Protein AF-A0A9D3P6W8-F1 (afdb_monomer)

Organism: NCBI:txid337641

Sequence (141 aa):
MVAQFLVPLIFTAVALVVAQTLPGKHKIPELPLALSRYGPTSVPIALDSNAGPLVIALAEAYAAQLATQSATPVANLTDFSEYVLNNAMREGGAFNEHCVVGAAFSGRTSKFAEITGYFNNQGYHTAATALMLVDNALYRL

Solvent-accessible surface area (backbone atoms only — not comparable to full-atom values): 7816 Å² total; per-residue (Å²): 115,68,65,76,55,50,52,60,50,52,54,50,52,51,51,52,49,49,64,72,70,46,89,63,90,62,80,76,70,83,80,81,75,54,55,54,80,65,42,71,28,45,31,45,40,15,40,39,94,66,46,14,70,55,31,50,52,40,53,48,44,41,51,66,51,29,64,83,29,57,30,44,73,40,73,93,33,61,51,57,65,60,52,52,52,54,44,39,72,73,51,42,76,60,38,62,61,24,43,41,37,32,37,36,35,38,32,67,44,80,87,50,67,47,75,50,67,36,51,34,89,86,51,88,63,23,59,59,35,24,50,50,49,52,50,55,13,63,74,71,108

pLDDT: mean 89.82, std 8.0, range [60.0, 97.12]
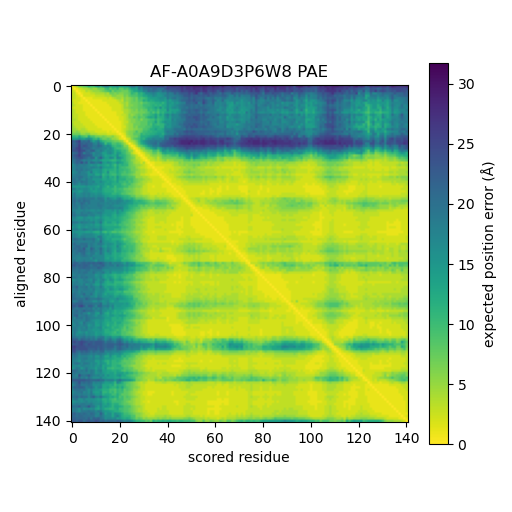
Foldseek 3Di:
DVCVPVVVVVVVVVVVCCVVVPDDDDPPPDDDLALVVLPEAEAEEAEAPQDDPQLVLLSVLLQVCQVVRNYHYDDDHNDPVVVCVVCCVVPPPVNCSHHAKYKYWDDNDPPDIDIDIDGRPPDPCSVVSSVVSSVSSVVVD

Radius of gyration: 23.61 Å; Cα contacts (8 Å, |Δi|>4): 206; chains: 1; bounding box: 45×31×77 Å

Structure (mmCIF, N/CA/C/O backbone):
data_AF-A0A9D3P6W8-F1
#
_entry.id   AF-A0A9D3P6W8-F1
#
loop_
_atom_site.group_PDB
_atom_site.id
_atom_site.type_symbol
_atom_site.label_atom_id
_atom_site.label_alt_id
_atom_site.label_comp_id
_atom_site.label_asym_id
_atom_site.label_entity_id
_atom_site.label_seq_id
_atom_site.pdbx_PDB_ins_code
_atom_site.Cartn_x
_atom_site.Cartn_y
_atom_site.Cartn_z
_atom_site.occupancy
_atom_site.B_iso_or_equiv
_atom_site.auth_seq_id
_atom_site.auth_comp_id
_atom_site.auth_asym_id
_atom_site.auth_atom_id
_atom_site.pdbx_PDB_model_num
ATOM 1 N N . MET A 1 1 ? 27.458 19.538 -55.568 1.00 62.78 1 MET A N 1
ATOM 2 C CA . MET A 1 1 ? 26.034 19.463 -55.967 1.00 62.78 1 MET A CA 1
ATOM 3 C C . MET A 1 1 ? 25.323 18.237 -55.398 1.00 62.78 1 MET A C 1
ATOM 5 O O . MET A 1 1 ? 24.318 18.419 -54.736 1.00 62.78 1 MET A O 1
ATOM 9 N N . VAL A 1 2 ? 25.846 17.010 -55.546 1.00 74.38 2 VAL A N 1
ATOM 10 C CA . VAL A 1 2 ? 25.181 15.780 -55.044 1.00 74.38 2 VAL A CA 1
ATOM 11 C C . VAL A 1 2 ? 24.909 15.806 -53.531 1.00 74.38 2 VAL A C 1
ATOM 13 O O . VAL A 1 2 ? 23.810 15.484 -53.094 1.00 74.38 2 VAL A O 1
ATOM 16 N N . ALA A 1 3 ? 25.867 16.282 -52.729 1.00 75.25 3 ALA A N 1
ATOM 17 C CA . ALA A 1 3 ? 25.713 16.378 -51.275 1.00 75.25 3 ALA A CA 1
ATOM 18 C C . ALA A 1 3 ? 24.580 17.327 -50.825 1.00 75.25 3 ALA A C 1
ATOM 20 O O . ALA A 1 3 ? 23.958 17.077 -49.799 1.00 75.25 3 ALA A O 1
ATOM 21 N N . GLN A 1 4 ? 24.269 18.375 -51.602 1.00 82.62 4 GLN A N 1
ATOM 22 C CA . GLN A 1 4 ? 23.207 19.340 -51.268 1.00 82.62 4 GLN A CA 1
ATOM 23 C C . GLN A 1 4 ? 21.803 18.736 -51.391 1.00 82.62 4 GLN A C 1
ATOM 25 O O . GLN A 1 4 ? 20.889 19.202 -50.724 1.00 82.62 4 GLN A O 1
ATOM 30 N N . PHE A 1 5 ? 21.641 17.684 -52.197 1.00 84.88 5 PHE A N 1
ATOM 31 C CA . PHE A 1 5 ? 20.378 16.956 -52.342 1.00 84.88 5 PHE A CA 1
ATOM 32 C C . PHE A 1 5 ? 20.335 15.685 -51.491 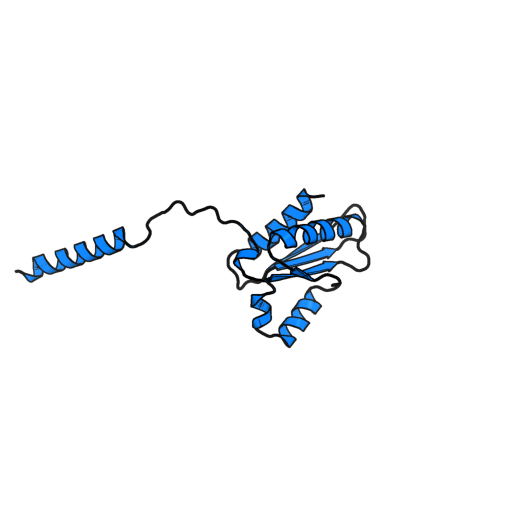1.00 84.88 5 PHE A C 1
ATOM 34 O O . PHE A 1 5 ? 19.292 15.341 -50.939 1.00 84.88 5 PHE A O 1
ATOM 41 N N . LEU A 1 6 ? 21.473 15.003 -51.347 1.00 91.38 6 LEU A N 1
ATOM 42 C CA . LEU A 1 6 ? 21.549 13.730 -50.638 1.00 91.38 6 LEU A CA 1
ATOM 43 C C . LEU A 1 6 ? 21.379 13.891 -49.122 1.00 91.38 6 LEU A C 1
ATOM 45 O O . LEU A 1 6 ? 20.691 13.090 -48.495 1.00 91.38 6 LEU A O 1
ATOM 49 N N . VAL A 1 7 ? 21.970 14.936 -48.534 1.00 92.12 7 VAL A N 1
ATOM 50 C CA . VAL A 1 7 ? 21.901 15.160 -47.083 1.00 92.12 7 VAL A CA 1
ATOM 51 C C . VAL A 1 7 ? 20.457 15.423 -46.626 1.00 92.12 7 VAL A C 1
ATOM 53 O O . VAL A 1 7 ? 19.985 14.675 -45.769 1.00 92.12 7 VAL A O 1
ATOM 56 N N . PRO A 1 8 ? 19.696 16.374 -47.209 1.00 92.44 8 PRO A N 1
ATOM 57 C CA . PRO A 1 8 ? 18.298 16.580 -46.822 1.00 92.44 8 PRO A CA 1
ATOM 58 C C . PRO A 1 8 ? 17.425 15.332 -47.005 1.00 92.44 8 PRO A C 1
ATOM 60 O O . PRO A 1 8 ? 16.566 15.056 -46.167 1.00 92.44 8 PRO A O 1
ATOM 63 N N . LEU A 1 9 ? 17.665 14.550 -48.064 1.00 93.19 9 LEU A N 1
ATOM 64 C CA . LEU A 1 9 ? 16.912 13.327 -48.343 1.00 93.19 9 LEU A CA 1
ATOM 65 C C . LEU A 1 9 ? 17.113 12.270 -47.249 1.00 93.19 9 LEU A C 1
ATOM 67 O O . LEU A 1 9 ? 16.137 11.690 -46.774 1.00 93.19 9 LEU A O 1
ATOM 71 N N . ILE A 1 10 ? 18.357 12.059 -46.810 1.00 95.44 10 ILE A N 1
ATOM 72 C CA . ILE A 1 10 ? 18.675 11.113 -45.731 1.00 95.44 10 ILE A CA 1
ATOM 73 C C . ILE A 1 10 ? 18.022 11.558 -44.421 1.00 95.44 10 ILE A C 1
ATOM 75 O O . ILE A 1 10 ? 17.355 10.754 -43.772 1.00 95.44 10 ILE A O 1
ATOM 79 N N . PHE A 1 11 ? 18.147 12.835 -44.048 1.00 94.75 11 PHE A N 1
ATOM 80 C CA . PHE A 1 11 ? 17.512 13.349 -42.830 1.00 94.75 11 PHE A CA 1
ATOM 81 C C . PHE A 1 11 ? 15.983 13.239 -42.877 1.00 94.75 11 PHE A C 1
ATOM 83 O O . PHE A 1 11 ? 15.368 12.890 -41.871 1.00 94.75 11 PHE A O 1
ATOM 90 N N . THR A 1 12 ? 15.369 13.453 -44.042 1.00 95.50 12 THR A N 1
ATOM 91 C CA . THR A 1 12 ? 13.919 13.275 -44.226 1.00 95.50 12 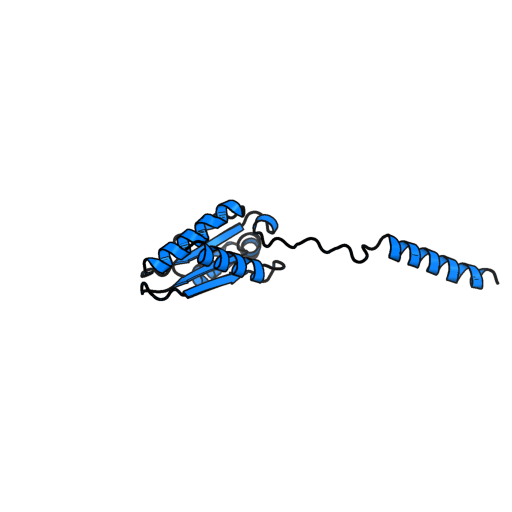THR A CA 1
ATOM 92 C C . THR A 1 12 ? 13.510 11.809 -44.084 1.00 95.50 12 THR A C 1
ATOM 94 O O . THR A 1 12 ? 12.531 11.509 -43.404 1.00 95.50 12 THR A O 1
ATOM 97 N N . ALA A 1 13 ? 14.273 10.882 -44.669 1.00 95.75 13 ALA A N 1
ATOM 98 C CA . ALA A 1 13 ? 14.016 9.451 -44.535 1.00 95.75 13 ALA A CA 1
ATOM 99 C C . ALA A 1 13 ? 14.142 8.989 -43.075 1.00 95.75 13 ALA A C 1
ATOM 101 O O . ALA A 1 13 ? 13.259 8.295 -42.574 1.00 95.75 13 ALA A O 1
ATOM 102 N N . VAL A 1 14 ? 15.184 9.431 -42.363 1.00 95.44 14 VAL A N 1
ATOM 103 C CA . VAL A 1 14 ? 15.365 9.140 -40.932 1.00 95.44 14 VAL A CA 1
ATOM 104 C C . VAL A 1 14 ? 14.218 9.726 -40.108 1.00 95.44 14 VAL A C 1
ATOM 106 O O . VAL A 1 14 ? 13.650 9.019 -39.280 1.00 95.44 14 VAL A O 1
ATOM 109 N N . ALA A 1 15 ? 13.817 10.974 -40.361 1.00 93.56 15 ALA A N 1
ATOM 110 C CA . ALA A 1 15 ? 12.692 11.598 -39.666 1.00 93.56 15 ALA A CA 1
ATOM 111 C C . ALA A 1 15 ? 11.375 10.836 -39.893 1.00 93.56 15 ALA A C 1
ATOM 113 O O . ALA A 1 15 ? 10.607 10.650 -38.951 1.00 93.56 15 ALA A O 1
ATOM 114 N N . LEU A 1 16 ? 11.132 10.344 -41.112 1.00 91.88 16 LEU A N 1
ATOM 115 C CA . LEU A 1 16 ? 9.962 9.523 -41.434 1.00 91.88 16 LEU A CA 1
ATOM 116 C C . LEU A 1 16 ? 9.994 8.156 -40.749 1.00 91.88 16 LEU A C 1
ATOM 118 O O . LEU A 1 16 ? 8.952 7.702 -40.278 1.00 91.88 16 LEU A O 1
ATOM 122 N N . VAL A 1 17 ? 11.160 7.509 -40.669 1.00 92.94 17 VAL A N 1
ATOM 123 C CA . VAL A 1 17 ? 11.324 6.258 -39.914 1.00 92.94 17 VAL A CA 1
ATOM 124 C C . VAL A 1 17 ? 11.024 6.509 -38.441 1.00 92.94 17 VAL A C 1
ATOM 126 O O . VAL A 1 17 ? 10.213 5.796 -37.859 1.00 92.94 17 VAL A O 1
ATOM 129 N N . VAL A 1 18 ? 11.598 7.555 -37.848 1.00 89.31 18 VAL A N 1
ATOM 130 C CA . VAL A 1 18 ? 11.361 7.931 -36.446 1.00 89.31 18 VAL A CA 1
ATOM 131 C C . VAL A 1 18 ? 9.879 8.226 -36.198 1.00 89.31 18 VAL A C 1
ATOM 133 O O . VAL A 1 18 ? 9.307 7.695 -35.253 1.00 89.31 18 VAL A O 1
ATOM 136 N N . ALA A 1 19 ? 9.224 8.994 -37.069 1.00 85.56 19 ALA A N 1
ATOM 137 C CA . ALA A 1 19 ? 7.804 9.320 -36.937 1.00 85.56 19 ALA A CA 1
ATOM 138 C C . ALA A 1 19 ? 6.871 8.099 -37.059 1.00 85.56 19 ALA A C 1
ATOM 140 O O . ALA A 1 19 ? 5.801 8.097 -36.456 1.00 85.56 19 ALA A O 1
ATOM 141 N N . GLN A 1 20 ? 7.256 7.078 -37.833 1.00 82.94 20 GLN A N 1
ATOM 142 C CA . GLN A 1 20 ? 6.455 5.862 -38.027 1.00 82.94 20 GLN A CA 1
ATOM 143 C C . GLN A 1 20 ? 6.748 4.761 -37.002 1.00 82.94 20 GLN A C 1
ATOM 145 O O . GLN A 1 20 ? 5.870 3.955 -36.706 1.00 82.94 20 GLN A O 1
ATOM 150 N N . THR A 1 21 ? 7.978 4.697 -36.490 1.00 81.81 21 THR A N 1
ATOM 151 C CA . THR A 1 21 ? 8.429 3.641 -35.566 1.00 81.81 21 THR A CA 1
ATOM 152 C C . THR A 1 21 ? 8.329 4.040 -34.105 1.00 81.81 21 THR A C 1
ATOM 154 O O . THR A 1 21 ? 8.137 3.171 -33.254 1.00 81.81 21 THR A O 1
ATOM 157 N N . LEU A 1 22 ? 8.428 5.335 -33.791 1.00 77.12 22 LEU A N 1
ATOM 158 C CA . LEU A 1 22 ? 8.136 5.794 -32.445 1.00 77.12 22 LEU A CA 1
ATOM 159 C C . LEU A 1 22 ? 6.623 5.747 -32.226 1.00 77.12 22 LEU A C 1
ATOM 161 O O . LEU A 1 22 ? 5.866 6.248 -33.060 1.00 77.12 22 LEU A O 1
ATOM 165 N N . PRO A 1 23 ? 6.160 5.173 -31.106 1.00 66.44 23 PRO A N 1
ATOM 166 C CA . PRO A 1 23 ? 4.739 5.081 -30.814 1.00 66.44 23 PRO A CA 1
ATOM 167 C C . PRO A 1 23 ? 4.144 6.489 -30.648 1.00 66.44 23 PRO A C 1
ATOM 169 O O . PRO A 1 23 ? 4.228 7.105 -29.588 1.00 66.44 23 PRO A O 1
ATOM 172 N N . GLY A 1 24 ? 3.540 7.030 -31.708 1.00 67.69 24 GLY A N 1
ATOM 173 C CA . GLY A 1 24 ? 2.748 8.260 -31.654 1.00 67.69 24 GLY A CA 1
ATOM 174 C C . GLY A 1 24 ? 1.396 8.000 -30.992 1.00 67.69 24 GLY A C 1
ATOM 175 O O . GLY A 1 24 ? 0.848 6.926 -31.204 1.00 67.69 24 GLY A O 1
ATOM 176 N N . LYS A 1 25 ? 0.886 8.963 -30.197 1.00 60.00 25 LYS A N 1
ATOM 177 C CA . LYS A 1 25 ? -0.410 9.005 -29.465 1.00 60.00 25 LYS A CA 1
ATOM 178 C C . LYS A 1 25 ? -1.325 7.784 -29.677 1.00 60.00 25 LYS A C 1
ATOM 180 O O . LYS A 1 25 ? -2.406 7.893 -30.254 1.00 60.00 2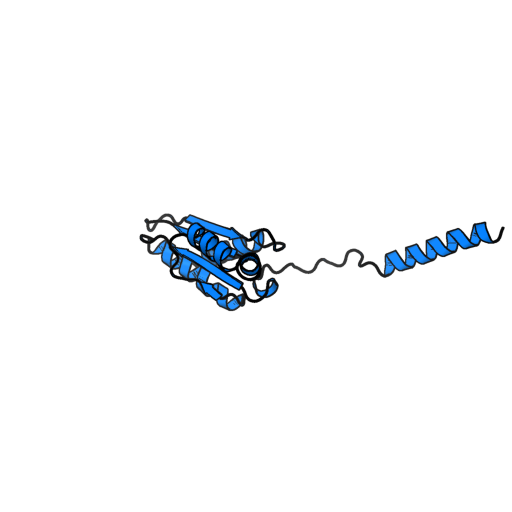5 LYS A O 1
ATOM 185 N N . HIS A 1 26 ? -0.918 6.621 -29.180 1.00 63.06 26 HIS A N 1
ATOM 186 C CA . HIS A 1 26 ? -1.851 5.522 -29.005 1.00 63.06 26 HIS A CA 1
ATOM 187 C C . HIS A 1 26 ? -2.802 5.961 -27.896 1.00 63.06 26 HIS A C 1
ATOM 189 O O . HIS A 1 26 ? -2.378 6.651 -26.963 1.00 63.06 26 HIS A O 1
ATOM 195 N N . LYS A 1 27 ? -4.092 5.619 -28.010 1.00 63.81 27 LYS A N 1
ATOM 196 C CA . LYS A 1 27 ? -5.024 5.755 -26.886 1.00 63.81 27 LYS A CA 1
ATOM 197 C C . LYS A 1 27 ? -4.346 5.081 -25.703 1.00 63.81 27 LYS A C 1
ATOM 199 O O . LYS A 1 27 ? -4.110 3.878 -25.764 1.00 63.81 27 LYS A O 1
ATOM 204 N N . ILE A 1 28 ? -3.941 5.874 -24.714 1.00 66.50 28 ILE A N 1
ATOM 205 C CA . ILE A 1 28 ? -3.265 5.355 -23.532 1.00 66.50 28 ILE A CA 1
ATOM 206 C C . ILE A 1 28 ? -4.277 4.385 -22.925 1.00 66.50 28 ILE A C 1
ATOM 208 O O . ILE A 1 28 ? -5.380 4.833 -22.596 1.00 66.50 28 ILE A O 1
ATOM 212 N N . PRO A 1 29 ? -3.986 3.073 -22.901 1.00 70.81 29 PRO A N 1
ATOM 213 C CA . PRO A 1 29 ? -4.919 2.122 -22.331 1.00 70.81 29 PRO A CA 1
ATOM 214 C C . PRO A 1 29 ? -5.180 2.534 -20.887 1.00 70.81 29 PRO A C 1
ATOM 216 O O . PRO A 1 29 ? -4.298 3.099 -20.231 1.00 70.81 29 PRO A O 1
ATOM 219 N N . GLU A 1 30 ? -6.395 2.279 -20.411 1.00 77.06 30 GLU A N 1
ATOM 220 C CA . GLU A 1 30 ? -6.735 2.528 -19.016 1.00 77.06 30 GLU A CA 1
ATOM 221 C C . GLU A 1 30 ? -5.661 1.912 -18.120 1.00 77.06 30 GLU A C 1
ATOM 223 O O . GLU A 1 30 ? -5.145 0.821 -18.385 1.00 77.06 30 GLU A O 1
ATOM 228 N N . LEU A 1 31 ? -5.271 2.659 -17.094 1.00 78.81 31 LEU A N 1
ATOM 229 C CA . LEU A 1 31 ? -4.268 2.232 -16.141 1.00 78.81 31 LEU A CA 1
ATOM 230 C C . LEU A 1 31 ? -4.989 1.556 -14.967 1.00 78.81 31 LEU A C 1
ATOM 232 O O . LEU A 1 31 ? -5.454 2.262 -14.071 1.00 78.81 31 LEU A O 1
ATOM 236 N N . PRO A 1 32 ? -5.088 0.216 -14.927 1.00 84.06 32 PRO A N 1
ATOM 237 C CA . PRO A 1 32 ? -5.626 -0.459 -13.765 1.00 84.06 32 PRO A CA 1
ATOM 238 C C . PRO A 1 32 ? -4.637 -0.318 -12.609 1.00 84.06 32 PRO A C 1
ATOM 240 O O . PRO A 1 32 ? -3.473 -0.725 -12.698 1.00 84.06 32 PRO A O 1
ATOM 243 N N . LEU A 1 33 ? -5.130 0.266 -11.524 1.00 90.38 33 LEU A N 1
ATOM 244 C CA . LEU A 1 33 ? -4.450 0.337 -10.241 1.00 90.38 33 LEU A CA 1
ATOM 245 C C . LEU A 1 33 ? -4.572 -1.038 -9.574 1.00 90.38 33 LEU A C 1
ATOM 247 O O . LEU A 1 33 ? -5.579 -1.359 -8.953 1.00 90.38 33 LEU A O 1
ATOM 251 N N . ALA A 1 34 ? -3.575 -1.893 -9.787 1.00 90.69 34 ALA A N 1
ATOM 252 C CA . ALA A 1 34 ? -3.587 -3.269 -9.303 1.00 90.69 34 ALA A CA 1
ATOM 253 C C . ALA A 1 34 ? -2.234 -3.646 -8.702 1.00 90.69 34 ALA A C 1
ATOM 255 O O . ALA A 1 34 ? -1.193 -3.364 -9.305 1.00 90.69 34 ALA A O 1
ATOM 256 N N . LEU A 1 35 ? -2.242 -4.317 -7.545 1.00 92.25 35 LEU A N 1
ATOM 257 C CA . LEU A 1 35 ? -0.994 -4.715 -6.879 1.00 92.25 35 LEU A CA 1
ATOM 258 C C . LEU A 1 35 ? -0.233 -5.789 -7.655 1.00 92.25 35 LEU A C 1
ATOM 260 O O . LEU A 1 35 ? 0.993 -5.826 -7.613 1.00 92.25 35 LEU A O 1
ATOM 264 N N . SER A 1 36 ? -0.945 -6.584 -8.454 1.00 89.94 36 SER A N 1
ATOM 265 C CA . SER A 1 36 ? -0.369 -7.615 -9.318 1.00 89.94 36 SER A CA 1
ATOM 266 C C . SER A 1 36 ? 0.673 -7.083 -10.310 1.00 89.94 36 SER A C 1
ATOM 268 O O . SER A 1 36 ? 1.503 -7.851 -10.794 1.00 89.94 36 SER A O 1
ATOM 270 N N . ARG A 1 37 ? 0.677 -5.773 -10.596 1.00 88.81 37 ARG A N 1
ATOM 271 C CA . ARG A 1 37 ? 1.672 -5.118 -11.461 1.00 88.81 37 ARG A CA 1
ATOM 272 C C . ARG A 1 37 ? 3.050 -4.972 -10.825 1.00 88.81 37 ARG A C 1
ATOM 274 O O . ARG A 1 37 ? 4.015 -4.779 -11.558 1.00 88.81 37 ARG A O 1
ATOM 281 N N . TYR A 1 38 ? 3.138 -5.051 -9.502 1.00 89.25 38 TYR A N 1
ATOM 282 C CA . TYR A 1 38 ? 4.393 -4.904 -8.766 1.00 89.25 38 TYR A CA 1
ATOM 283 C C . TYR A 1 38 ? 5.023 -6.257 -8.394 1.00 89.25 38 TYR A C 1
ATOM 285 O O . TYR A 1 38 ? 6.081 -6.281 -7.782 1.00 89.25 38 TYR A O 1
ATOM 293 N N . GLY A 1 39 ? 4.407 -7.379 -8.789 1.00 88.50 39 GLY A N 1
ATOM 294 C CA . GLY A 1 39 ? 4.836 -8.725 -8.404 1.00 88.50 39 GLY A CA 1
ATOM 295 C C . GLY A 1 39 ? 4.183 -9.209 -7.101 1.00 88.50 39 GLY A C 1
ATOM 296 O O . GLY A 1 39 ? 3.161 -8.660 -6.684 1.00 88.50 39 GLY A O 1
ATOM 297 N N . PRO A 1 40 ? 4.720 -10.270 -6.471 1.00 91.19 40 PRO A N 1
ATOM 298 C CA . PRO A 1 40 ? 4.250 -10.735 -5.169 1.00 91.19 40 PRO A CA 1
ATOM 299 C C . PRO A 1 40 ? 4.456 -9.648 -4.108 1.00 91.19 40 PRO A C 1
ATOM 301 O O . PRO A 1 40 ? 5.589 -9.274 -3.815 1.00 91.19 40 PRO A O 1
ATOM 304 N N . THR A 1 41 ? 3.364 -9.141 -3.534 1.00 93.56 41 THR A N 1
ATOM 305 C CA . THR A 1 41 ? 3.414 -8.053 -2.546 1.00 93.56 41 THR A CA 1
ATOM 306 C C . THR A 1 41 ? 2.896 -8.496 -1.185 1.00 93.56 41 THR A C 1
ATOM 308 O O . THR A 1 41 ? 1.874 -9.175 -1.086 1.00 93.56 41 THR A O 1
ATOM 311 N N . SER A 1 42 ? 3.596 -8.082 -0.132 1.00 94.69 42 SER A N 1
ATOM 312 C CA . SER A 1 42 ? 3.169 -8.195 1.258 1.00 94.69 42 SER A CA 1
ATOM 313 C C . SER A 1 42 ? 2.600 -6.860 1.710 1.00 94.69 42 SER A C 1
ATOM 315 O O . SER A 1 42 ? 3.284 -5.840 1.654 1.00 94.69 42 SER A O 1
ATOM 317 N N . VAL A 1 43 ? 1.343 -6.858 2.149 1.00 96.81 43 VAL A N 1
ATOM 318 C CA . VAL A 1 43 ? 0.637 -5.630 2.523 1.00 96.81 43 VAL A CA 1
ATOM 319 C C . VAL A 1 43 ? 0.459 -5.592 4.040 1.00 96.81 43 VAL A C 1
ATOM 321 O O . VAL A 1 43 ? -0.399 -6.311 4.562 1.00 96.81 43 VAL A O 1
ATOM 324 N N . PRO A 1 44 ? 1.259 -4.790 4.765 1.00 96.94 44 PRO A N 1
ATOM 325 C CA . PRO A 1 44 ? 1.072 -4.572 6.194 1.00 96.94 44 PRO A CA 1
ATOM 326 C C . PRO A 1 44 ? -0.238 -3.851 6.501 1.00 96.94 44 PRO A C 1
ATOM 328 O O . PRO A 1 44 ? -0.525 -2.783 5.952 1.00 96.94 44 PRO A O 1
ATOM 331 N N . ILE A 1 45 ? -1.006 -4.440 7.418 1.00 96.94 45 ILE A N 1
ATOM 332 C CA . ILE A 1 45 ? -2.247 -3.885 7.955 1.00 96.94 45 ILE A CA 1
ATOM 333 C C . ILE A 1 45 ? -2.056 -3.683 9.457 1.00 96.94 45 ILE A C 1
ATOM 335 O O . ILE A 1 45 ? -2.086 -4.646 10.227 1.00 96.94 45 ILE A O 1
ATOM 339 N N . ALA A 1 46 ? -1.842 -2.432 9.861 1.00 96.62 46 ALA A N 1
ATOM 340 C CA . ALA A 1 46 ? -1.765 -2.053 11.262 1.00 96.62 46 ALA A CA 1
ATOM 341 C C . ALA A 1 46 ? -3.158 -1.728 11.808 1.00 96.62 46 ALA A C 1
ATOM 343 O O . ALA A 1 46 ? -3.914 -0.984 11.188 1.00 96.62 46 ALA A O 1
ATOM 344 N N . LEU A 1 47 ? -3.493 -2.276 12.969 1.00 95.00 47 LEU A N 1
ATOM 345 C CA . LEU A 1 47 ? -4.760 -2.071 13.653 1.00 95.00 47 LEU A CA 1
ATOM 346 C C . LEU A 1 47 ? -4.477 -1.659 15.099 1.00 95.00 47 LEU A C 1
ATOM 348 O O . LEU A 1 47 ? -3.742 -2.347 15.807 1.00 95.00 47 LEU A O 1
ATOM 352 N N . ASP A 1 48 ? -5.066 -0.547 15.540 1.00 91.12 48 ASP A N 1
ATOM 353 C CA . ASP A 1 48 ? -4.954 -0.102 16.935 1.00 91.12 48 ASP A CA 1
ATOM 354 C C . ASP A 1 48 ? -5.470 -1.197 17.891 1.00 91.12 48 ASP A C 1
ATOM 356 O O . ASP A 1 48 ? -6.541 -1.772 17.687 1.00 91.12 48 ASP A O 1
ATOM 360 N N . SER A 1 49 ? -4.737 -1.469 18.974 1.00 87.00 49 SER A N 1
ATOM 361 C CA . SER A 1 49 ? -5.068 -2.509 19.960 1.00 87.00 49 SER A CA 1
ATOM 362 C C . SER A 1 49 ? -6.439 -2.310 20.618 1.00 87.00 49 SER A C 1
ATOM 364 O O . SER A 1 49 ? -7.013 -3.260 21.143 1.00 87.00 49 SER A O 1
ATOM 366 N N . ASN A 1 50 ? -6.959 -1.077 20.613 1.00 88.06 50 ASN A N 1
ATOM 367 C CA . ASN A 1 50 ? -8.287 -0.730 21.128 1.00 88.06 50 ASN A CA 1
ATOM 368 C C . ASN A 1 50 ? -9.256 -0.299 20.011 1.00 88.06 50 ASN A C 1
ATOM 370 O O . ASN A 1 50 ? -10.132 0.542 20.245 1.00 88.06 50 ASN A O 1
ATOM 374 N N . ALA A 1 51 ? -9.074 -0.819 18.794 1.00 89.62 51 ALA A N 1
ATOM 375 C CA . ALA A 1 51 ? -9.923 -0.507 17.653 1.00 89.62 51 ALA A CA 1
ATOM 376 C C . ALA A 1 51 ? -11.397 -0.853 17.925 1.00 89.62 51 ALA A C 1
ATOM 378 O O . ALA A 1 51 ? -11.738 -1.934 18.409 1.00 89.62 51 ALA A O 1
ATOM 379 N N . GLY A 1 52 ? -12.288 0.085 17.598 1.00 91.56 52 GLY A N 1
ATOM 380 C CA . GLY A 1 52 ? -13.731 -0.135 17.653 1.00 91.56 52 GLY A CA 1
ATOM 381 C C . GLY A 1 52 ? -14.219 -1.090 16.550 1.00 91.56 52 GLY A C 1
ATOM 382 O O . GLY A 1 52 ? -13.517 -1.310 15.562 1.00 91.56 52 GLY A O 1
ATOM 383 N N . PRO A 1 53 ? -15.460 -1.605 16.646 1.00 92.12 53 PRO A N 1
ATOM 384 C CA . PRO A 1 53 ? -16.000 -2.581 15.691 1.00 92.12 53 PRO A CA 1
ATOM 385 C C . PRO A 1 53 ? -16.045 -2.059 14.247 1.00 92.12 53 PRO A C 1
ATOM 387 O O . PRO A 1 53 ? -15.826 -2.821 13.314 1.00 92.12 53 PRO A O 1
ATOM 390 N N . LEU A 1 54 ? -16.273 -0.753 14.064 1.00 92.56 54 LEU A N 1
ATOM 391 C CA . LEU A 1 54 ? -16.236 -0.097 12.754 1.00 92.56 54 LEU A CA 1
ATOM 392 C C . LEU A 1 54 ? -14.848 -0.202 12.099 1.00 92.56 54 LEU A C 1
ATOM 394 O O . LEU A 1 54 ? -14.732 -0.532 10.925 1.00 92.56 54 LEU A O 1
ATOM 398 N N . VAL A 1 55 ? -13.795 0.072 12.871 1.00 94.00 55 VAL A N 1
ATOM 399 C CA . VAL A 1 55 ? -12.403 0.068 12.402 1.00 94.00 55 VAL A CA 1
ATOM 400 C C . VAL A 1 55 ? -11.949 -1.353 12.079 1.00 94.00 55 VAL A C 1
ATOM 402 O O . VAL A 1 55 ? -11.307 -1.572 11.055 1.00 94.00 55 VAL A O 1
ATOM 405 N N . ILE A 1 56 ? -12.343 -2.321 12.912 1.00 93.69 56 ILE A N 1
ATOM 406 C CA . ILE A 1 56 ? -12.099 -3.748 12.668 1.00 93.69 56 ILE A CA 1
ATOM 407 C C . ILE A 1 56 ? -12.745 -4.174 11.344 1.00 93.69 56 ILE A C 1
ATOM 409 O O . ILE A 1 56 ? -12.065 -4.732 10.488 1.00 93.69 56 ILE A O 1
ATOM 413 N N . ALA A 1 57 ? -14.020 -3.837 11.131 1.00 93.88 57 ALA A N 1
ATOM 414 C CA . ALA A 1 57 ? -14.729 -4.194 9.905 1.00 93.88 57 ALA A CA 1
ATOM 415 C C . ALA A 1 57 ? -14.110 -3.540 8.651 1.00 93.88 57 ALA A C 1
ATOM 417 O O . ALA A 1 57 ? -14.022 -4.175 7.601 1.00 93.88 57 ALA A O 1
ATOM 418 N N . LEU A 1 58 ? -13.608 -2.303 8.758 1.00 94.62 58 LEU A N 1
ATOM 419 C CA . LEU A 1 58 ? -12.871 -1.638 7.675 1.00 94.62 58 LEU A CA 1
ATOM 420 C C . LEU A 1 58 ? -11.538 -2.328 7.361 1.00 94.62 58 LEU A C 1
ATOM 422 O O . LEU A 1 58 ? -11.210 -2.521 6.189 1.00 94.62 58 LEU A O 1
ATOM 426 N N . ALA A 1 59 ? -10.781 -2.725 8.386 1.00 95.06 59 ALA A N 1
ATOM 427 C CA . ALA A 1 59 ? -9.532 -3.459 8.209 1.00 95.06 59 ALA A CA 1
ATOM 428 C C . ALA A 1 59 ? -9.776 -4.842 7.576 1.00 95.06 59 ALA A C 1
ATOM 430 O O . ALA A 1 59 ? -9.028 -5.257 6.689 1.00 95.06 59 ALA A O 1
ATOM 431 N N . GLU A 1 60 ? -10.853 -5.530 7.964 1.00 94.88 60 GLU A N 1
ATOM 432 C CA . GLU A 1 60 ? -11.279 -6.795 7.353 1.00 94.88 60 GLU A CA 1
ATOM 433 C C . GLU A 1 60 ? -11.705 -6.612 5.890 1.00 94.88 60 GLU A C 1
ATOM 435 O O . GLU A 1 60 ? -11.261 -7.369 5.021 1.00 94.88 60 GLU A O 1
ATOM 440 N N . ALA A 1 61 ? -12.495 -5.577 5.583 1.00 95.19 61 ALA A N 1
ATOM 441 C CA . ALA A 1 61 ? -12.883 -5.239 4.212 1.00 95.19 61 ALA A CA 1
ATOM 442 C C . ALA A 1 61 ? -11.659 -4.920 3.338 1.00 95.19 61 ALA A C 1
ATOM 444 O O . ALA A 1 61 ? -11.583 -5.351 2.179 1.00 95.19 61 ALA A O 1
ATOM 445 N N . TYR A 1 62 ? -10.673 -4.218 3.907 1.00 96.00 62 TYR A N 1
ATOM 446 C CA . TYR A 1 62 ? -9.399 -3.943 3.257 1.00 96.00 62 TYR A CA 1
ATOM 447 C C . TYR A 1 62 ? -8.575 -5.216 3.030 1.00 96.00 62 TYR A C 1
ATOM 449 O O . TYR A 1 62 ? -8.050 -5.410 1.936 1.00 96.00 62 TYR A O 1
ATOM 457 N N . ALA A 1 63 ? -8.488 -6.114 4.012 1.00 95.69 63 ALA A N 1
ATOM 458 C CA . ALA A 1 63 ? -7.762 -7.375 3.873 1.00 95.69 63 ALA A CA 1
ATOM 459 C C . ALA A 1 63 ? -8.406 -8.298 2.822 1.00 95.69 63 ALA A C 1
ATOM 461 O O . ALA A 1 63 ? -7.707 -8.919 2.018 1.00 95.69 63 ALA A O 1
ATOM 462 N N . ALA A 1 64 ? -9.740 -8.347 2.775 1.00 94.38 64 ALA A N 1
ATOM 463 C CA . ALA A 1 64 ? -10.495 -9.238 1.896 1.00 94.38 64 ALA A CA 1
ATOM 464 C C . ALA A 1 64 ? -10.272 -8.971 0.394 1.00 94.38 64 ALA A C 1
ATOM 466 O O . ALA A 1 64 ? -10.368 -9.890 -0.420 1.00 94.38 64 ALA A O 1
ATOM 467 N N . GLN A 1 65 ? -9.962 -7.733 -0.011 1.00 94.00 65 GLN A N 1
ATOM 468 C CA . GLN A 1 65 ? -9.652 -7.422 -1.417 1.00 94.00 65 GLN A CA 1
ATOM 469 C C . GLN A 1 65 ? -8.233 -7.824 -1.844 1.00 94.00 65 GLN A C 1
ATOM 471 O O . GLN A 1 65 ? -7.999 -8.000 -3.041 1.00 94.00 65 GLN A O 1
ATOM 476 N N . LEU A 1 66 ? -7.293 -8.009 -0.914 1.00 94.38 66 LEU A N 1
ATOM 477 C CA . LEU A 1 66 ? -5.887 -8.258 -1.254 1.00 94.38 66 LEU A CA 1
ATOM 478 C C . LEU A 1 66 ? -5.678 -9.587 -1.988 1.00 94.38 66 LEU A C 1
ATOM 480 O O . LEU A 1 66 ? -4.873 -9.654 -2.917 1.00 94.38 66 LEU A O 1
ATOM 484 N N . ALA A 1 67 ? -6.485 -10.604 -1.674 1.00 90.75 67 ALA A N 1
ATOM 485 C CA . ALA A 1 67 ? -6.454 -11.886 -2.376 1.00 90.75 67 ALA A CA 1
ATOM 486 C C . ALA A 1 67 ? -6.732 -11.737 -3.885 1.00 90.75 67 ALA A C 1
ATOM 488 O O . ALA A 1 67 ? -6.083 -12.382 -4.704 1.00 90.75 67 ALA A O 1
ATOM 489 N N . THR A 1 68 ? -7.647 -10.838 -4.270 1.00 90.50 68 THR A N 1
ATOM 490 C CA . THR A 1 68 ? -7.957 -10.565 -5.690 1.00 90.50 68 THR A CA 1
ATOM 491 C C . THR A 1 68 ? -6.860 -9.781 -6.411 1.00 90.50 68 THR A C 1
ATOM 493 O O . THR A 1 68 ? -6.837 -9.727 -7.637 1.00 90.50 68 THR A O 1
ATOM 496 N N . GLN A 1 69 ? -5.943 -9.188 -5.648 1.00 91.06 69 GLN A N 1
ATOM 497 C CA . GLN A 1 69 ? -4.844 -8.355 -6.126 1.00 91.06 69 GLN A CA 1
ATOM 498 C C . GLN A 1 69 ? -3.502 -9.110 -6.151 1.00 91.06 69 GLN A C 1
ATOM 500 O O . GLN A 1 69 ? -2.466 -8.494 -6.391 1.00 91.06 69 GLN A O 1
ATOM 505 N N . SER A 1 70 ? -3.509 -10.430 -5.910 1.00 89.50 70 SER A N 1
ATOM 506 C CA . SER A 1 70 ? -2.305 -11.264 -5.748 1.00 89.50 70 SER A CA 1
ATOM 507 C C . SER A 1 70 ? -1.362 -10.766 -4.642 1.00 89.50 70 SER A C 1
ATOM 509 O O . SER A 1 70 ? -0.144 -10.913 -4.745 1.00 89.50 70 SER A O 1
ATOM 511 N N . ALA A 1 71 ? -1.928 -10.169 -3.591 1.00 93.62 71 ALA A N 1
ATOM 512 C CA . ALA A 1 71 ? -1.197 -9.623 -2.457 1.00 93.62 71 ALA A CA 1
ATOM 513 C C . ALA A 1 71 ? -1.479 -10.430 -1.182 1.00 93.62 71 ALA A C 1
ATOM 515 O O . ALA A 1 71 ? -2.612 -10.854 -0.936 1.00 93.62 71 ALA A O 1
ATOM 516 N N . THR A 1 72 ? -0.454 -10.628 -0.356 1.00 94.75 72 THR A N 1
ATOM 517 C CA . THR A 1 72 ? -0.564 -11.334 0.925 1.00 94.75 72 THR A CA 1
ATOM 518 C C . THR A 1 72 ? -0.718 -10.336 2.074 1.00 94.75 72 THR A C 1
ATOM 520 O O . THR A 1 72 ? 0.187 -9.523 2.286 1.00 94.75 72 THR A O 1
ATOM 523 N N . PRO A 1 73 ? -1.826 -10.373 2.836 1.00 95.50 73 PRO A N 1
ATOM 524 C CA . PRO A 1 73 ? -1.981 -9.520 4.008 1.00 95.50 73 PRO A CA 1
ATOM 525 C C . PRO A 1 73 ? -0.997 -9.930 5.105 1.00 95.50 73 PRO A C 1
ATOM 527 O O . PRO A 1 73 ? -0.895 -11.108 5.449 1.00 95.50 73 PRO A O 1
ATOM 530 N N . VAL A 1 74 ? -0.328 -8.948 5.703 1.00 93.75 74 VAL A N 1
ATOM 531 C CA . VAL A 1 74 ? 0.423 -9.126 6.950 1.00 93.75 74 VAL A CA 1
ATOM 532 C C . VAL A 1 74 ? -0.417 -8.527 8.074 1.00 93.75 74 VAL A C 1
ATOM 534 O O . VAL A 1 74 ? -0.455 -7.312 8.260 1.00 93.75 74 VAL A O 1
ATOM 537 N N . ALA A 1 75 ? -1.146 -9.400 8.771 1.00 81.25 75 ALA A N 1
ATOM 538 C CA . ALA A 1 75 ? -1.997 -9.053 9.908 1.00 81.25 75 ALA A CA 1
ATOM 539 C C . ALA A 1 75 ? -1.225 -9.139 11.242 1.00 81.25 75 ALA A C 1
ATOM 541 O O . ALA A 1 75 ? -0.120 -9.679 11.291 1.00 81.25 75 ALA A O 1
ATOM 542 N N . ASN A 1 76 ? -1.841 -8.659 12.330 1.00 82.38 76 ASN A N 1
ATOM 543 C CA . ASN A 1 76 ? -1.283 -8.588 13.694 1.00 82.38 76 ASN A CA 1
ATOM 544 C C . ASN A 1 76 ? -0.192 -7.525 13.891 1.00 82.38 76 ASN A C 1
ATOM 546 O O . ASN A 1 76 ? 0.766 -7.734 14.634 1.00 82.38 76 ASN A O 1
ATOM 550 N N . LEU A 1 77 ? -0.342 -6.380 13.233 1.00 90.56 77 LEU A N 1
ATOM 551 C CA . LEU A 1 77 ? 0.530 -5.226 13.415 1.00 90.56 77 LEU A CA 1
ATOM 552 C C . LEU A 1 77 ? -0.228 -4.166 14.210 1.00 90.56 77 LEU A C 1
ATOM 554 O O . LEU A 1 77 ? -1.376 -3.873 13.896 1.00 90.56 77 LEU A O 1
ATOM 558 N N . THR A 1 78 ? 0.399 -3.588 15.228 1.00 89.12 78 THR A N 1
ATOM 559 C CA . THR A 1 78 ? -0.164 -2.451 15.978 1.00 89.12 78 THR A CA 1
ATOM 560 C C . THR A 1 78 ? 0.489 -1.139 15.571 1.00 89.12 78 THR A C 1
ATOM 562 O O . THR A 1 78 ? -0.186 -0.119 15.477 1.00 89.12 78 THR A O 1
ATOM 565 N N . ASP A 1 79 ? 1.791 -1.172 15.278 1.00 91.75 79 ASP A N 1
ATOM 566 C CA . ASP A 1 79 ? 2.559 -0.021 14.814 1.00 91.75 79 ASP A CA 1
ATOM 567 C C . ASP A 1 79 ? 3.132 -0.292 13.418 1.00 91.75 79 ASP A C 1
ATOM 569 O O . ASP A 1 79 ? 3.974 -1.170 13.202 1.00 91.75 79 ASP A O 1
ATOM 573 N N . PHE A 1 80 ? 2.649 0.483 12.449 1.00 94.38 80 PHE A N 1
ATOM 574 C CA . PHE A 1 80 ? 3.108 0.420 11.068 1.00 94.38 80 PHE A CA 1
ATOM 575 C C . PHE A 1 80 ? 4.564 0.876 10.915 1.00 94.38 80 PHE A C 1
ATOM 577 O O . PHE A 1 80 ? 5.328 0.297 10.142 1.00 94.38 80 PHE A O 1
ATOM 584 N N . SER A 1 81 ? 4.957 1.915 11.651 1.00 93.69 81 SER A N 1
ATOM 585 C CA . SER A 1 81 ? 6.292 2.508 11.557 1.00 93.69 81 SER A CA 1
ATOM 586 C C . SER A 1 81 ? 7.339 1.540 12.089 1.00 93.69 81 SER A C 1
ATOM 588 O O . SER A 1 81 ? 8.374 1.345 11.454 1.00 93.69 81 SER A O 1
ATOM 590 N N . GLU A 1 82 ? 7.045 0.880 13.211 1.00 94.56 82 GLU A N 1
ATOM 591 C CA . GLU A 1 82 ? 7.911 -0.159 13.770 1.00 94.56 82 GLU A CA 1
ATOM 592 C C . GLU A 1 82 ? 8.081 -1.335 12.797 1.00 94.56 82 GLU A C 1
ATOM 594 O O . GLU A 1 82 ? 9.204 -1.789 12.564 1.00 94.56 82 GLU A O 1
ATOM 599 N N . TYR A 1 83 ? 6.992 -1.789 12.166 1.00 94.50 83 TYR A N 1
ATOM 600 C CA . TYR A 1 83 ? 7.060 -2.832 11.141 1.00 94.50 83 TYR A CA 1
ATOM 601 C C . TYR A 1 83 ? 7.991 -2.442 9.988 1.00 94.50 83 TYR A C 1
ATOM 603 O O . TYR A 1 83 ? 8.873 -3.222 9.618 1.00 94.50 83 TYR A O 1
ATOM 611 N N . VAL A 1 84 ? 7.824 -1.239 9.433 1.00 94.12 84 VAL A N 1
ATOM 612 C CA . VAL A 1 84 ? 8.652 -0.763 8.317 1.00 94.12 84 VAL A CA 1
ATOM 613 C C . VAL A 1 84 ? 10.116 -0.656 8.732 1.00 94.12 84 VAL A C 1
ATOM 615 O O . VAL A 1 84 ? 10.979 -1.155 8.015 1.00 94.12 84 VAL A O 1
ATOM 618 N N . LEU A 1 85 ? 10.407 -0.068 9.895 1.00 94.38 85 LEU A N 1
ATOM 619 C CA . LEU A 1 85 ? 11.776 0.078 10.396 1.00 94.38 85 LEU A CA 1
ATOM 620 C C . LEU A 1 85 ? 12.456 -1.283 10.585 1.00 94.38 85 LEU A C 1
ATOM 622 O O . LEU A 1 85 ? 13.569 -1.488 10.098 1.00 94.38 85 LEU A O 1
ATOM 626 N N . ASN A 1 86 ? 11.782 -2.230 11.238 1.00 95.19 86 ASN A N 1
ATOM 627 C CA . ASN A 1 86 ? 12.351 -3.544 11.534 1.00 95.19 86 ASN A CA 1
ATOM 628 C C . ASN A 1 86 ? 12.625 -4.361 10.264 1.00 95.19 86 ASN A C 1
ATOM 630 O O . ASN A 1 86 ? 13.700 -4.952 10.131 1.00 95.19 86 ASN A O 1
ATOM 634 N N . ASN A 1 87 ? 11.691 -4.376 9.309 1.00 94.06 87 ASN A N 1
ATOM 635 C CA . ASN A 1 87 ? 11.884 -5.126 8.066 1.00 94.06 87 ASN A CA 1
ATOM 636 C C . ASN A 1 87 ? 12.879 -4.434 7.125 1.00 94.06 87 ASN A C 1
ATOM 638 O O . ASN A 1 87 ? 13.706 -5.120 6.526 1.00 94.06 87 ASN A O 1
ATOM 642 N N . ALA A 1 88 ? 12.893 -3.098 7.064 1.00 92.12 88 ALA A N 1
ATOM 643 C CA . ALA A 1 88 ? 13.902 -2.362 6.304 1.00 92.12 88 ALA A CA 1
ATOM 644 C C . ALA A 1 88 ? 15.323 -2.605 6.843 1.00 92.12 88 ALA A C 1
ATOM 646 O O . ALA A 1 88 ? 16.255 -2.749 6.056 1.00 92.12 88 ALA A O 1
ATOM 647 N N . MET A 1 89 ? 15.505 -2.716 8.166 1.00 95.06 89 MET A N 1
ATOM 648 C CA . MET A 1 89 ? 16.802 -3.088 8.755 1.00 95.06 89 MET A CA 1
ATOM 649 C C . MET A 1 89 ? 17.192 -4.540 8.458 1.00 95.06 89 MET A C 1
ATOM 651 O O . MET A 1 89 ? 18.365 -4.822 8.216 1.00 95.06 89 MET A O 1
ATOM 655 N N . ARG A 1 90 ? 16.227 -5.467 8.490 1.00 95.62 90 ARG A N 1
ATOM 656 C CA . ARG A 1 90 ? 16.480 -6.902 8.299 1.00 95.62 90 ARG A CA 1
ATOM 657 C C . ARG A 1 90 ? 16.767 -7.270 6.844 1.00 95.62 90 ARG A C 1
ATOM 659 O O . ARG A 1 90 ? 17.619 -8.113 6.586 1.00 95.62 90 ARG A O 1
ATOM 666 N N . GLU A 1 91 ? 16.032 -6.675 5.912 1.00 93.81 91 GLU A N 1
ATOM 667 C CA . GLU A 1 91 ? 16.009 -7.075 4.499 1.00 93.81 91 GLU A CA 1
ATOM 668 C C . GLU A 1 91 ? 16.656 -6.031 3.578 1.00 93.81 91 GLU A C 1
ATOM 670 O O . GLU A 1 91 ? 16.970 -6.323 2.422 1.00 93.81 91 GLU A O 1
ATOM 675 N N . GLY A 1 92 ? 16.892 -4.814 4.075 1.00 91.38 92 GLY A N 1
ATOM 676 C CA . GLY A 1 92 ? 17.485 -3.733 3.299 1.00 91.38 92 GLY A CA 1
ATOM 677 C C . GLY A 1 92 ? 16.618 -3.351 2.100 1.00 91.38 92 GLY A C 1
ATOM 678 O O . GLY A 1 92 ? 15.406 -3.180 2.211 1.00 91.38 92 GLY A O 1
ATOM 679 N N . GLY A 1 93 ? 17.249 -3.222 0.930 1.00 88.06 93 GLY A N 1
ATOM 680 C CA . GLY A 1 93 ? 16.568 -2.823 -0.305 1.00 88.06 93 GLY A CA 1
ATOM 681 C C . GLY A 1 93 ? 15.492 -3.804 -0.780 1.00 88.06 93 GLY A C 1
ATOM 682 O O . GLY A 1 93 ? 14.526 -3.364 -1.397 1.00 88.06 93 GLY A O 1
ATOM 683 N N . ALA A 1 94 ? 15.607 -5.094 -0.441 1.00 91.25 94 ALA A N 1
ATOM 684 C CA . ALA A 1 94 ? 14.644 -6.118 -0.853 1.00 91.25 94 ALA A CA 1
ATOM 685 C C . ALA A 1 94 ? 13.242 -5.878 -0.269 1.00 91.25 94 ALA A C 1
ATOM 687 O O . ALA A 1 94 ? 12.246 -6.225 -0.898 1.00 91.25 94 ALA A O 1
ATOM 688 N N . PHE A 1 95 ? 13.149 -5.206 0.886 1.00 92.38 95 PHE A N 1
ATOM 689 C CA . PHE A 1 95 ? 11.869 -4.818 1.481 1.00 92.38 95 PHE A CA 1
ATOM 690 C C . PHE A 1 95 ? 11.021 -3.960 0.530 1.00 92.38 95 PHE A C 1
ATOM 692 O O . PHE A 1 95 ? 9.800 -4.102 0.477 1.00 92.38 95 PHE A O 1
ATOM 699 N N . ASN A 1 96 ? 11.663 -3.106 -0.275 1.00 90.25 96 ASN A N 1
ATOM 700 C CA . ASN A 1 96 ? 10.960 -2.240 -1.220 1.00 90.25 96 ASN A CA 1
ATOM 701 C C . ASN A 1 96 ? 10.323 -3.001 -2.389 1.00 90.25 96 ASN A C 1
ATOM 703 O O . ASN A 1 96 ? 9.408 -2.472 -3.017 1.00 90.25 96 ASN A O 1
ATOM 707 N N . GLU A 1 97 ? 10.797 -4.210 -2.694 1.00 89.38 97 GLU A N 1
ATOM 708 C CA . GLU A 1 97 ? 10.294 -5.003 -3.819 1.00 89.38 97 GLU A CA 1
ATOM 709 C C . GLU A 1 97 ? 8.954 -5.669 -3.498 1.00 89.38 97 GLU A C 1
ATOM 711 O O . GLU A 1 97 ? 8.141 -5.868 -4.396 1.00 89.38 97 GLU A O 1
ATOM 716 N N . HIS A 1 98 ? 8.694 -5.976 -2.222 1.00 91.19 98 HIS A N 1
ATOM 717 C CA . HIS A 1 98 ? 7.470 -6.667 -1.807 1.00 91.19 98 HIS A CA 1
ATOM 718 C C . HIS A 1 98 ? 6.555 -5.829 -0.905 1.00 91.19 98 HIS A C 1
ATOM 720 O O . HIS A 1 98 ? 5.348 -6.064 -0.914 1.00 91.19 98 HIS A O 1
ATOM 726 N N . CYS A 1 99 ? 7.049 -4.803 -0.205 1.00 94.12 99 CYS A N 1
ATOM 727 C CA . CYS A 1 99 ? 6.217 -3.875 0.567 1.00 94.12 99 CYS A CA 1
ATOM 728 C C . CYS A 1 99 ? 5.914 -2.604 -0.243 1.00 94.12 99 CYS A C 1
ATOM 730 O O . CYS A 1 99 ? 6.600 -1.581 -0.146 1.00 94.12 99 CYS A O 1
ATOM 732 N N . VAL A 1 100 ? 4.869 -2.676 -1.071 1.00 95.12 100 VAL A N 1
ATOM 733 C CA . VAL A 1 100 ? 4.507 -1.611 -2.026 1.00 95.12 100 VAL A CA 1
ATOM 734 C C . VAL A 1 100 ? 3.470 -0.641 -1.461 1.00 95.12 100 VAL A C 1
ATOM 736 O O . VAL A 1 100 ? 3.544 0.567 -1.695 1.00 95.12 100 VAL A O 1
ATOM 739 N N . VAL A 1 101 ? 2.501 -1.164 -0.716 1.00 96.56 101 VAL A N 1
ATOM 740 C CA . VAL A 1 101 ? 1.444 -0.399 -0.049 1.00 96.56 101 VAL A CA 1
ATOM 741 C C . VAL A 1 101 ? 1.203 -0.981 1.334 1.00 96.56 101 VAL A C 1
ATOM 743 O O . VAL A 1 101 ? 1.549 -2.130 1.600 1.00 96.56 101 VAL A O 1
ATOM 746 N N . GLY A 1 102 ? 0.561 -0.204 2.191 1.00 96.44 102 GLY A N 1
ATOM 747 C CA . GLY A 1 102 ? 0.109 -0.656 3.494 1.00 96.44 102 GLY A CA 1
ATOM 748 C C . GLY A 1 102 ? -0.983 0.251 4.030 1.00 96.44 102 GLY A C 1
ATOM 749 O O . GLY A 1 102 ? -1.282 1.288 3.435 1.00 96.44 102 GLY A O 1
ATOM 750 N N . ALA A 1 103 ? -1.587 -0.125 5.148 1.00 97.12 103 ALA A N 1
ATOM 751 C CA . ALA A 1 103 ? -2.601 0.702 5.784 1.00 97.12 103 ALA A CA 1
ATOM 752 C C . ALA A 1 103 ? -2.537 0.582 7.307 1.00 97.12 103 ALA A C 1
ATOM 754 O O . ALA A 1 103 ? -2.282 -0.498 7.837 1.00 97.12 103 ALA A O 1
ATOM 755 N N . ALA A 1 104 ? -2.785 1.690 8.000 1.00 96.62 104 ALA A N 1
ATOM 756 C CA . ALA A 1 104 ? -3.024 1.714 9.436 1.00 96.62 104 ALA A CA 1
ATOM 757 C C . ALA A 1 104 ? -4.453 2.172 9.720 1.00 96.62 104 ALA A C 1
ATOM 759 O O . ALA A 1 104 ? -4.923 3.153 9.145 1.00 96.62 104 ALA A O 1
ATOM 760 N N . PHE A 1 105 ? -5.120 1.456 10.613 1.00 95.25 105 PHE A N 1
ATOM 761 C CA . PHE A 1 105 ? -6.505 1.656 10.998 1.00 95.25 105 PHE A CA 1
ATOM 762 C C . PHE A 1 105 ? -6.554 2.025 12.481 1.00 95.25 105 PHE A C 1
ATOM 764 O O . PHE A 1 105 ? -6.187 1.228 13.351 1.00 95.25 105 PHE A O 1
ATOM 771 N N . SER A 1 106 ? -7.012 3.239 12.770 1.00 93.50 106 SER A N 1
ATOM 772 C CA . SER A 1 106 ? -7.148 3.789 14.119 1.00 93.50 106 SER A CA 1
ATOM 773 C C . SER A 1 106 ? -8.578 4.266 14.366 1.00 93.50 106 SER A C 1
ATOM 775 O O . SER A 1 106 ? -9.326 4.620 13.456 1.00 93.50 106 SER A O 1
ATOM 777 N N . GLY A 1 107 ? -8.994 4.255 15.631 1.00 89.25 107 GLY A N 1
ATOM 778 C CA . GLY A 1 107 ? -10.312 4.740 16.036 1.00 89.25 107 GLY A CA 1
ATOM 779 C C . GLY A 1 107 ? -10.950 3.857 17.099 1.00 89.25 107 GLY A C 1
ATOM 780 O O . GLY A 1 107 ? -11.131 2.655 16.929 1.00 89.25 107 GLY A O 1
ATOM 781 N N . ARG A 1 108 ? -11.311 4.473 18.225 1.00 80.94 108 ARG A N 1
ATOM 782 C CA . ARG A 1 108 ? -11.843 3.763 19.403 1.00 80.94 108 ARG A CA 1
ATOM 783 C C . ARG A 1 108 ? -13.364 3.767 19.484 1.00 80.94 108 ARG A C 1
ATOM 785 O O . ARG A 1 108 ? -13.950 3.010 20.249 1.00 80.94 108 ARG A O 1
ATOM 792 N N . THR A 1 109 ? -14.016 4.655 18.737 1.00 76.44 109 THR A N 1
ATOM 793 C CA . THR A 1 109 ? -15.474 4.823 18.785 1.00 76.44 109 THR A CA 1
ATOM 794 C C . THR A 1 109 ? -16.132 4.146 17.593 1.00 76.44 109 THR A C 1
ATOM 796 O O . THR A 1 109 ? -15.526 3.997 16.540 1.00 76.44 109 THR A O 1
ATOM 799 N N . SER A 1 110 ? -17.409 3.794 17.721 1.00 75.62 110 SER A N 1
ATOM 800 C CA . SER A 1 110 ? -18.203 3.263 16.606 1.00 75.62 110 SER A CA 1
ATOM 801 C C . SER A 1 110 ? -18.596 4.314 15.559 1.00 75.62 110 SER A C 1
ATOM 803 O O . SER A 1 110 ? -19.253 3.969 14.585 1.00 75.62 110 SER A O 1
ATOM 805 N N . LYS A 1 111 ? -18.246 5.591 15.766 1.00 81.75 111 LYS A N 1
ATOM 806 C CA . LYS A 1 111 ? -18.666 6.711 14.906 1.00 81.75 111 LYS A CA 1
ATOM 807 C C . LYS A 1 111 ? -17.550 7.265 14.029 1.00 81.75 111 LYS A C 1
ATOM 809 O O . LYS A 1 111 ? -17.845 7.899 13.024 1.00 81.75 111 LYS A O 1
ATOM 814 N N . PHE A 1 112 ? -16.298 7.062 14.427 1.00 86.00 112 PHE A N 1
ATOM 815 C CA . PHE A 1 112 ? -15.140 7.624 13.747 1.00 86.00 112 PHE A CA 1
ATOM 816 C C . PHE A 1 112 ? -14.085 6.546 13.552 1.00 86.00 112 PHE A C 1
ATOM 818 O O . PHE A 1 112 ? -13.684 5.885 14.513 1.00 86.00 112 PHE A O 1
ATOM 825 N N . ALA A 1 113 ? -13.644 6.418 12.307 1.00 91.38 113 ALA A N 1
ATOM 826 C CA . ALA A 1 113 ? -12.519 5.607 11.891 1.00 91.38 113 ALA A CA 1
ATOM 827 C C . ALA A 1 113 ? -11.538 6.510 11.144 1.00 91.38 113 ALA A C 1
ATOM 829 O O . ALA A 1 113 ? -11.946 7.365 10.356 1.00 91.38 113 ALA A O 1
ATOM 830 N N . GLU A 1 114 ? -10.259 6.318 11.406 1.00 93.88 114 GLU A N 1
ATOM 831 C CA . GLU A 1 114 ? -9.161 6.951 10.699 1.00 93.88 114 GLU A CA 1
ATOM 832 C C . GLU A 1 114 ? -8.381 5.847 9.984 1.00 93.88 114 GLU A C 1
ATOM 834 O O . GLU A 1 114 ? -8.065 4.803 10.559 1.00 93.88 114 GLU A O 1
ATOM 839 N N . ILE A 1 115 ? -8.123 6.065 8.698 1.00 95.06 115 ILE A N 1
ATOM 840 C CA . ILE A 1 115 ? -7.368 5.140 7.861 1.00 95.06 115 ILE A CA 1
ATOM 841 C C . ILE A 1 115 ? -6.210 5.925 7.266 1.00 95.06 115 ILE A C 1
ATOM 843 O O . ILE A 1 115 ? -6.418 6.892 6.534 1.00 95.06 115 ILE A O 1
ATOM 847 N N . THR A 1 116 ? -4.990 5.492 7.557 1.00 96.00 116 THR A N 1
ATOM 848 C CA . THR A 1 116 ? -3.781 6.020 6.927 1.00 96.00 116 THR A CA 1
ATOM 849 C C . THR A 1 116 ? -3.294 5.020 5.891 1.00 96.00 116 THR A C 1
ATOM 851 O O . THR A 1 116 ? -2.825 3.941 6.242 1.00 96.00 116 THR A O 1
ATOM 854 N N . GLY A 1 117 ? -3.408 5.369 4.609 1.00 96.31 117 GLY A N 1
ATOM 855 C CA . GLY A 1 117 ? -2.830 4.594 3.511 1.00 96.31 117 GLY A CA 1
ATOM 856 C C . GLY A 1 117 ? -1.358 4.949 3.302 1.00 96.31 117 GLY A C 1
ATOM 857 O O . GLY A 1 117 ? -1.022 6.104 3.049 1.00 96.31 117 GLY A O 1
ATOM 858 N N . TYR A 1 118 ? -0.484 3.951 3.372 1.00 96.50 118 TYR A N 1
ATOM 859 C CA . TYR A 1 118 ? 0.945 4.074 3.107 1.00 96.50 118 TYR A CA 1
ATOM 860 C C . TYR A 1 118 ? 1.282 3.554 1.714 1.00 96.50 118 TYR A C 1
ATOM 862 O O . TYR A 1 118 ? 0.681 2.600 1.214 1.00 96.50 118 TYR A O 1
ATOM 870 N N . PHE A 1 119 ? 2.290 4.161 1.100 1.00 95.75 119 PHE A N 1
ATOM 871 C CA . PHE A 1 119 ? 2.791 3.764 -0.207 1.00 95.75 119 PHE A CA 1
ATOM 872 C C . PHE A 1 119 ? 4.313 3.853 -0.247 1.00 95.75 119 PHE A C 1
ATOM 874 O O . PHE A 1 119 ? 4.928 4.721 0.373 1.00 95.75 119 PHE A O 1
ATOM 881 N N . ASN A 1 120 ? 4.916 2.963 -1.022 1.00 93.62 120 ASN A N 1
ATOM 882 C CA . ASN A 1 120 ? 6.333 2.996 -1.331 1.00 93.62 120 ASN A CA 1
ATOM 883 C C . ASN A 1 120 ? 6.588 3.943 -2.511 1.00 93.62 120 ASN A C 1
ATOM 885 O O . ASN A 1 120 ? 5.970 3.800 -3.565 1.00 93.62 120 ASN A O 1
ATOM 889 N N . ASN A 1 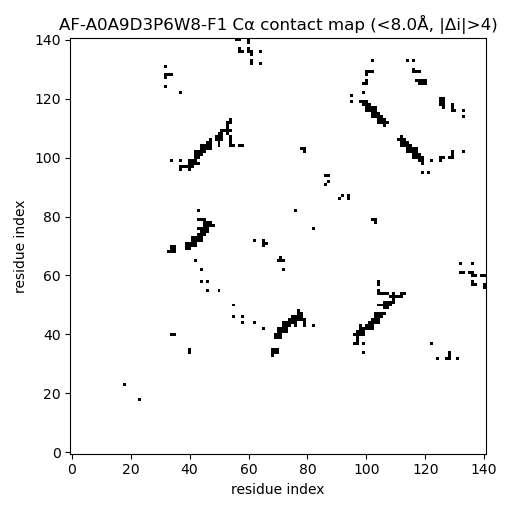121 ? 7.506 4.899 -2.372 1.00 90.50 121 ASN A N 1
ATOM 890 C CA . ASN A 1 121 ? 7.776 5.907 -3.402 1.00 90.50 121 ASN A CA 1
ATOM 891 C C . ASN A 1 121 ? 8.632 5.412 -4.587 1.00 90.50 121 ASN A C 1
ATOM 893 O O . ASN A 1 121 ? 8.894 6.198 -5.495 1.00 90.50 121 ASN A O 1
ATOM 897 N N . GLN A 1 122 ? 9.069 4.148 -4.592 1.00 87.19 122 GLN A N 1
ATOM 898 C CA . GLN A 1 122 ? 9.871 3.575 -5.682 1.00 87.19 122 GLN A CA 1
ATOM 899 C C . GLN A 1 122 ? 9.022 3.117 -6.877 1.00 87.19 122 GLN A C 1
ATOM 901 O O . GLN A 1 122 ? 9.464 3.184 -8.023 1.00 87.19 122 GLN A O 1
ATOM 906 N N . GLY A 1 123 ? 7.794 2.652 -6.629 1.00 83.25 123 GLY A N 1
ATOM 907 C CA . GLY A 1 123 ? 6.897 2.180 -7.680 1.00 83.25 123 GLY A CA 1
ATOM 908 C C . GLY A 1 123 ? 6.099 3.317 -8.322 1.00 83.25 123 GLY A C 1
ATOM 909 O O . GLY A 1 123 ? 5.585 4.206 -7.643 1.00 83.25 123 GLY A O 1
ATOM 910 N N . 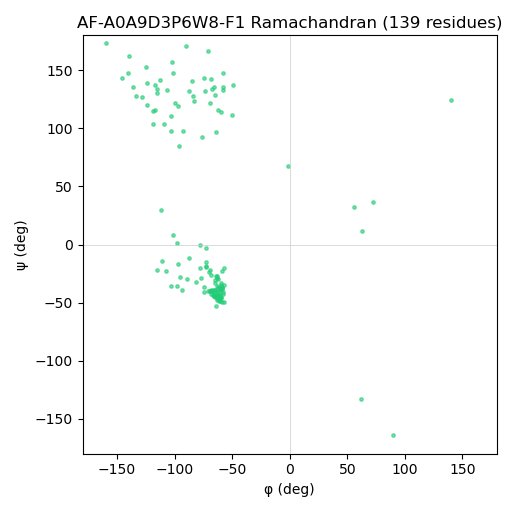TYR A 1 124 ? 5.920 3.266 -9.642 1.00 80.88 124 TYR A N 1
ATOM 911 C CA . TYR A 1 124 ? 5.031 4.202 -10.332 1.00 80.88 124 TYR A CA 1
ATOM 912 C C . TYR A 1 124 ? 3.573 3.955 -9.892 1.00 80.88 124 TYR A C 1
ATOM 914 O O . TYR A 1 124 ? 3.146 2.807 -9.791 1.00 80.88 124 TYR A O 1
ATOM 922 N N . HIS A 1 125 ? 2.809 5.016 -9.610 1.00 91.44 125 HIS A N 1
ATOM 923 C CA . HIS A 1 125 ? 1.395 4.987 -9.172 1.00 91.44 125 HIS A CA 1
ATOM 924 C C . HIS A 1 125 ? 1.065 4.300 -7.837 1.00 91.44 125 HIS A C 1
ATOM 926 O O . HIS A 1 125 ? -0.113 4.121 -7.529 1.00 91.44 125 HIS A O 1
ATOM 932 N N . THR A 1 126 ? 2.047 3.965 -7.006 1.00 93.75 126 THR A N 1
ATOM 933 C CA . THR A 1 126 ? 1.802 3.317 -5.703 1.00 93.75 126 THR A CA 1
ATOM 934 C C . THR A 1 126 ? 0.906 4.144 -4.786 1.00 93.75 126 THR A C 1
ATOM 936 O O . THR A 1 126 ? 0.028 3.583 -4.140 1.00 93.75 126 THR A O 1
ATOM 939 N N . ALA A 1 127 ? 1.048 5.473 -4.791 1.00 94.94 127 ALA A N 1
ATOM 940 C CA . ALA A 1 127 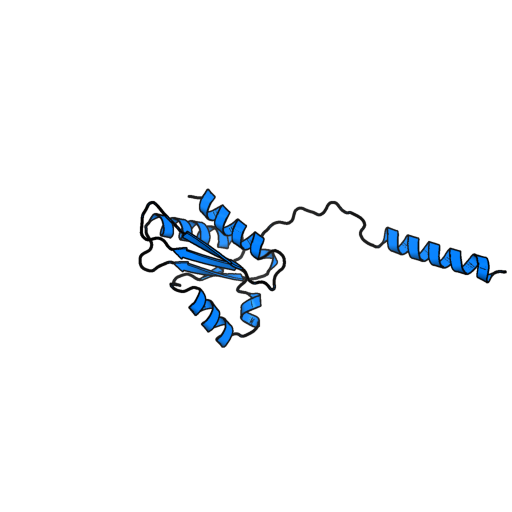? 0.174 6.381 -4.046 1.00 94.94 127 ALA A CA 1
ATOM 941 C C . ALA A 1 127 ? -1.300 6.267 -4.478 1.00 94.94 127 ALA A C 1
ATOM 943 O O . ALA A 1 127 ? -2.190 6.173 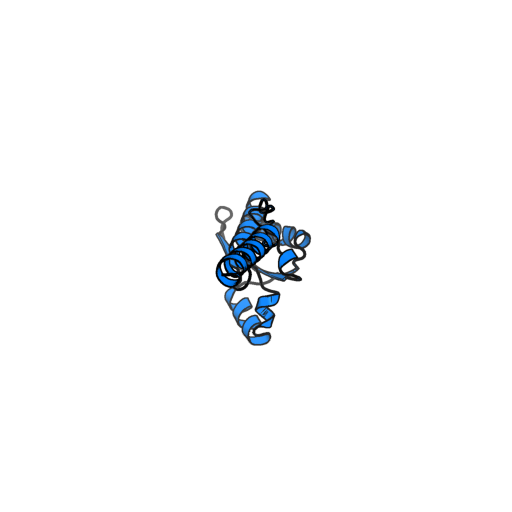-3.637 1.00 94.94 127 ALA A O 1
ATOM 944 N N . ALA A 1 128 ? -1.559 6.223 -5.790 1.00 94.44 128 ALA A N 1
ATOM 945 C CA . ALA A 1 128 ? -2.911 6.064 -6.322 1.00 94.44 128 ALA A CA 1
ATOM 946 C C . ALA A 1 128 ? -3.474 4.671 -6.005 1.00 94.44 128 ALA A C 1
ATOM 948 O O . ALA A 1 128 ? -4.634 4.550 -5.620 1.00 94.44 128 ALA A O 1
ATOM 949 N N . THR A 1 129 ? -2.645 3.629 -6.107 1.00 95.19 129 THR A N 1
ATOM 950 C CA . THR A 1 129 ? -3.027 2.257 -5.748 1.00 95.19 129 THR A CA 1
ATOM 951 C C . THR A 1 129 ? -3.366 2.135 -4.261 1.00 95.19 129 THR A C 1
ATOM 953 O O . THR A 1 129 ? -4.380 1.532 -3.923 1.00 95.19 129 THR A O 1
ATOM 956 N N . ALA A 1 130 ? -2.570 2.735 -3.370 1.00 96.25 130 ALA A N 1
ATOM 957 C CA . ALA A 1 130 ? -2.838 2.737 -1.932 1.00 96.25 130 ALA A CA 1
ATOM 958 C C . ALA A 1 130 ? -4.179 3.410 -1.610 1.00 96.25 130 ALA A C 1
ATOM 960 O O . ALA A 1 130 ? -4.984 2.844 -0.872 1.00 96.25 130 ALA A O 1
ATOM 961 N N . LEU A 1 131 ? -4.444 4.573 -2.215 1.00 95.62 131 LEU A N 1
ATOM 962 C CA . LEU A 1 131 ? -5.701 5.291 -2.019 1.00 95.62 131 LEU A CA 1
ATOM 963 C C . LEU A 1 131 ? -6.902 4.506 -2.563 1.00 95.62 131 LEU A C 1
ATOM 965 O O . LEU A 1 131 ? -7.888 4.346 -1.855 1.00 95.62 131 LEU A O 1
ATOM 969 N N . MET A 1 132 ? -6.787 3.926 -3.762 1.00 95.50 132 MET A N 1
ATOM 970 C CA . MET A 1 132 ? -7.835 3.076 -4.338 1.00 95.50 132 MET A CA 1
ATOM 971 C C . MET A 1 132 ? -8.169 1.882 -3.429 1.00 95.50 132 MET A C 1
ATOM 973 O O . MET A 1 132 ? -9.338 1.539 -3.270 1.00 95.50 132 MET A O 1
ATOM 977 N N . LEU A 1 133 ? -7.170 1.241 -2.811 1.00 95.88 133 LEU A N 1
ATOM 978 C CA . LEU A 1 133 ? -7.425 0.151 -1.864 1.00 95.88 133 LEU A CA 1
ATOM 979 C C . LEU A 1 133 ? -8.180 0.653 -0.626 1.00 95.88 133 LEU A C 1
ATOM 981 O O . LEU A 1 133 ? -9.119 -0.005 -0.183 1.00 95.88 133 LEU A O 1
ATOM 985 N N . VAL A 1 134 ? -7.821 1.815 -0.080 1.00 96.31 134 VAL A N 1
ATOM 986 C CA . VAL A 1 134 ? -8.564 2.406 1.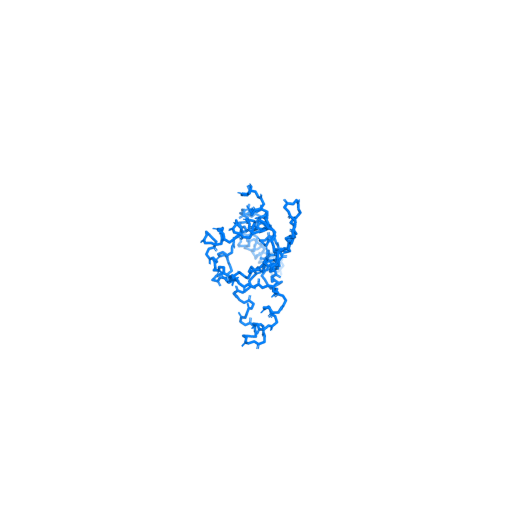046 1.00 96.31 134 VAL A CA 1
ATOM 987 C C . VAL A 1 134 ? -10.009 2.721 0.643 1.00 96.31 134 VAL A C 1
ATOM 989 O O . VAL A 1 134 ? -10.935 2.303 1.338 1.00 96.31 134 VAL A O 1
ATOM 992 N N . ASP A 1 135 ? -10.218 3.352 -0.512 1.00 95.56 135 ASP A N 1
ATOM 993 C CA . ASP A 1 135 ? -11.552 3.693 -1.019 1.00 95.56 135 ASP A CA 1
ATOM 994 C C . ASP A 1 135 ? -12.418 2.447 -1.237 1.00 95.56 135 ASP A C 1
ATOM 996 O O . ASP A 1 135 ? -13.576 2.400 -0.823 1.00 95.56 135 ASP A O 1
ATOM 1000 N N . ASN A 1 136 ? -11.855 1.389 -1.823 1.00 95.56 136 ASN A N 1
ATOM 1001 C CA . ASN A 1 136 ? -12.562 0.123 -2.007 1.00 95.56 136 ASN A CA 1
ATOM 1002 C C . ASN A 1 136 ? -13.013 -0.499 -0.679 1.00 95.56 136 ASN A C 1
ATOM 1004 O O . ASN A 1 136 ? -14.065 -1.137 -0.641 1.00 95.56 136 ASN A O 1
ATOM 1008 N N . ALA A 1 137 ? -12.231 -0.348 0.394 1.00 94.25 137 ALA A N 1
ATOM 1009 C CA . ALA A 1 137 ? -12.619 -0.832 1.716 1.00 94.25 137 ALA A CA 1
ATOM 1010 C C . ALA A 1 137 ? -13.791 -0.017 2.283 1.00 94.25 137 ALA A C 1
ATOM 1012 O O . ALA A 1 137 ? -14.723 -0.603 2.827 1.00 94.25 137 ALA A O 1
ATOM 1013 N N . LEU A 1 138 ? -13.780 1.307 2.083 1.00 93.62 138 LEU A N 1
ATOM 1014 C CA . LEU A 1 138 ? -14.875 2.197 2.480 1.00 93.62 138 LEU A CA 1
ATOM 1015 C C . LEU A 1 138 ? -16.181 1.876 1.740 1.00 93.62 138 LEU A C 1
ATOM 1017 O O . LEU A 1 138 ? -17.235 1.866 2.361 1.00 93.62 138 LEU A O 1
ATOM 1021 N N . TYR A 1 139 ? -16.126 1.580 0.437 1.00 93.69 139 TYR A N 1
ATOM 1022 C CA . TYR A 1 139 ? -17.319 1.252 -0.361 1.00 93.69 139 TYR A CA 1
ATOM 1023 C C . TYR A 1 139 ? -17.923 -0.128 -0.074 1.00 93.69 139 TYR A C 1
ATOM 1025 O O . TYR A 1 139 ? -19.055 -0.393 -0.476 1.00 93.69 139 TYR A O 1
ATOM 1033 N N . ARG A 1 140 ? -17.160 -1.034 0.542 1.00 87.88 140 ARG A N 1
ATOM 1034 C CA . ARG A 1 140 ? -17.616 -2.395 0.870 1.00 87.88 140 ARG A CA 1
ATOM 1035 C C . ARG A 1 140 ? -18.314 -2.487 2.224 1.00 87.88 140 ARG A C 1
ATOM 1037 O O . ARG A 1 140 ? -18.875 -3.544 2.515 1.00 87.88 140 ARG A O 1
ATOM 1044 N N . LEU A 1 141 ? -18.228 -1.432 3.029 1.00 80.69 141 LEU A N 1
ATOM 1045 C CA . LEU A 1 141 ? -18.840 -1.335 4.347 1.00 80.69 141 LEU A CA 1
ATOM 1046 C C . LEU A 1 141 ? -20.261 -0.763 4.261 1.00 80.69 141 LEU A C 1
ATOM 1048 O O . LEU A 1 141 ? -21.126 -1.260 5.014 1.00 80.69 141 LEU A O 1
#

Nearest PDB structures (foldseek):
  7w02-assembly1_A  TM=7.398E-01  e=4.401E-07  Homo sapiens
  5by8-assembly1_A  TM=4.930E-01  e=8.135E-01  Aspergillus nidulans FGSC A4
  4xxh-assembly1_B  TM=5.157E-01  e=1.347E+00  Escherichia coli K-12
  2z0f-assembly1_A  TM=5.064E-01  e=7.382E+00  Thermus thermophilus HB8

Secondary structure (DSSP, 8-state):
-HHHHHHHHHHHHHHHHHHHHS------------GGGGSSEEEEEEE-TT--HHHHHHHHHHHHHHGGGTEEEEEEES-HHHHHHHHHHHHGGGHHHH--EEEEEE-SSSS--EEEEEE-TTSTTHHHHHHHHHHHHHHT-

Mean predicted aligned error: 8.05 Å